Protein AF-A0A401MDF3-F1 (afdb_monomer)

Structure (mmCIF, N/CA/C/O backbone):
data_AF-A0A401MDF3-F1
#
_entry.id   AF-A0A401MDF3-F1
#
loop_
_atom_site.group_PDB
_atom_site.id
_atom_site.type_symbol
_atom_site.label_atom_id
_atom_site.label_alt_id
_atom_site.label_comp_id
_atom_site.label_asym_id
_atom_site.label_entity_id
_atom_site.label_seq_id
_atom_site.pdbx_PDB_ins_code
_atom_site.Cartn_x
_atom_site.Cartn_y
_atom_site.Cartn_z
_atom_site.occupancy
_atom_site.B_iso_or_equiv
_atom_site.auth_seq_id
_atom_site.auth_comp_id
_atom_site.auth_asym_id
_atom_site.auth_atom_id
_atom_site.pdbx_PDB_model_num
ATOM 1 N N . MET A 1 1 ? -8.412 1.816 17.433 1.00 94.12 1 MET A N 1
ATOM 2 C CA . MET A 1 1 ? -7.075 1.192 17.347 1.00 94.12 1 MET A CA 1
ATOM 3 C C . MET A 1 1 ? -6.557 1.507 15.968 1.00 94.12 1 MET A C 1
ATOM 5 O O . MET A 1 1 ? -7.259 1.209 15.011 1.00 94.12 1 MET A O 1
ATOM 9 N N . HIS A 1 2 ? -5.365 2.085 15.900 1.00 95.25 2 HIS A N 1
ATOM 10 C CA . HIS A 1 2 ? -4.733 2.500 14.657 1.00 95.25 2 HIS A CA 1
ATOM 11 C C . HIS A 1 2 ? -3.665 1.485 14.243 1.00 95.25 2 HIS A C 1
ATOM 13 O O . HIS A 1 2 ? -2.862 1.064 15.082 1.00 95.25 2 HIS A O 1
ATOM 19 N N . ALA A 1 3 ? -3.636 1.114 12.967 1.00 95.44 3 ALA A N 1
ATOM 20 C CA . ALA A 1 3 ? -2.584 0.297 12.380 1.00 95.44 3 ALA A CA 1
ATOM 21 C C . ALA A 1 3 ? -2.138 0.886 11.036 1.00 95.44 3 ALA A C 1
ATOM 23 O O . ALA A 1 3 ? -2.872 0.807 10.055 1.00 95.44 3 ALA A O 1
ATOM 24 N N . ASP A 1 4 ? -0.916 1.415 10.994 1.00 95.62 4 ASP A N 1
ATOM 25 C CA . ASP A 1 4 ? -0.224 1.825 9.770 1.00 95.62 4 ASP A CA 1
ATOM 26 C C . ASP A 1 4 ? 0.899 0.823 9.476 1.00 95.62 4 ASP A C 1
ATOM 28 O O . ASP A 1 4 ? 1.867 0.700 10.232 1.00 95.62 4 ASP A O 1
ATOM 32 N N . TYR A 1 5 ? 0.760 0.076 8.385 1.00 95.38 5 TYR A N 1
ATOM 33 C CA . TYR A 1 5 ? 1.694 -0.977 8.000 1.00 95.38 5 TYR A CA 1
ATOM 34 C C . TYR A 1 5 ? 1.962 -0.964 6.498 1.00 95.38 5 TYR A C 1
ATOM 36 O O . TYR A 1 5 ? 1.132 -0.544 5.696 1.00 95.38 5 TYR A O 1
ATOM 44 N N . THR A 1 6 ? 3.134 -1.468 6.114 1.00 95.94 6 THR A N 1
ATOM 45 C CA . THR A 1 6 ? 3.509 -1.655 4.710 1.00 95.94 6 THR A CA 1
ATOM 46 C C . THR A 1 6 ? 3.864 -3.107 4.457 1.00 95.94 6 THR A C 1
ATOM 48 O O . THR A 1 6 ? 4.663 -3.692 5.187 1.00 95.94 6 THR A O 1
ATOM 51 N N . PHE A 1 7 ? 3.311 -3.661 3.383 1.00 96.88 7 PHE A N 1
ATOM 52 C CA . PHE A 1 7 ? 3.775 -4.905 2.791 1.00 96.88 7 PHE A CA 1
ATOM 53 C C . PHE A 1 7 ? 4.637 -4.609 1.567 1.00 96.88 7 PHE A C 1
ATOM 55 O O . PHE A 1 7 ? 4.277 -3.790 0.724 1.00 96.88 7 PHE A O 1
ATOM 62 N N . VAL A 1 8 ? 5.770 -5.299 1.472 1.00 97.75 8 VAL A N 1
ATOM 63 C CA . VAL A 1 8 ? 6.663 -5.251 0.313 1.00 97.75 8 VAL A CA 1
ATOM 64 C C . VAL A 1 8 ? 6.606 -6.611 -0.362 1.00 97.75 8 VAL A C 1
ATOM 66 O O . VAL A 1 8 ? 6.993 -7.615 0.238 1.00 97.75 8 VAL A O 1
ATOM 69 N N . TYR A 1 9 ? 6.119 -6.643 -1.598 1.00 96.94 9 TYR A N 1
ATOM 70 C CA . TYR A 1 9 ? 5.996 -7.860 -2.392 1.00 96.94 9 TYR A CA 1
ATOM 71 C C . TYR A 1 9 ? 7.141 -7.923 -3.404 1.00 96.94 9 TYR A C 1
ATOM 73 O O . TYR A 1 9 ? 7.085 -7.200 -4.398 1.00 96.94 9 TYR A O 1
ATOM 81 N N . PRO A 1 10 ? 8.187 -8.739 -3.177 1.00 96.50 10 PRO A N 1
ATOM 82 C CA . PRO A 1 10 ? 9.211 -8.982 -4.185 1.00 96.50 10 PRO A CA 1
ATOM 83 C C . PRO A 1 10 ? 8.649 -9.897 -5.274 1.00 96.50 10 PRO A C 1
ATOM 85 O O . PRO A 1 10 ? 8.094 -10.957 -4.981 1.00 96.50 10 PRO A O 1
ATOM 88 N N . LEU A 1 11 ? 8.792 -9.487 -6.530 1.00 94.94 11 LEU A N 1
ATOM 89 C CA . LEU A 1 11 ? 8.180 -10.154 -7.673 1.00 94.94 11 LEU A CA 1
ATOM 90 C C . LEU A 1 11 ? 9.226 -10.414 -8.753 1.00 94.94 11 LEU A C 1
ATOM 92 O O . LEU A 1 11 ? 10.079 -9.573 -9.031 1.00 94.94 11 LEU A O 1
ATOM 96 N N . VAL A 1 12 ? 9.127 -11.589 -9.371 1.00 94.94 12 VAL A N 1
ATOM 97 C CA . VAL A 1 12 ? 9.882 -11.983 -10.566 1.00 94.94 12 VAL A CA 1
ATOM 98 C C . VAL A 1 12 ? 8.904 -12.360 -11.662 1.00 94.94 12 VAL A C 1
ATOM 100 O O . VAL A 1 12 ? 7.785 -12.805 -11.388 1.00 94.94 12 VAL A O 1
ATOM 103 N N . ARG A 1 13 ? 9.325 -12.223 -12.916 1.00 91.31 13 ARG A N 1
ATOM 104 C CA . ARG A 1 13 ? 8.494 -12.656 -14.038 1.00 91.31 13 ARG A CA 1
ATOM 105 C C . ARG A 1 13 ? 8.541 -14.164 -14.221 1.00 91.31 13 ARG A C 1
ATOM 107 O O . ARG A 1 13 ? 9.567 -14.814 -14.050 1.00 91.31 13 ARG A O 1
ATOM 114 N N . THR A 1 14 ? 7.427 -14.705 -14.694 1.00 91.19 14 THR A N 1
ATOM 115 C CA . THR A 1 14 ? 7.280 -16.130 -15.019 1.00 91.19 14 THR A CA 1
ATOM 116 C C . THR A 1 14 ? 8.057 -16.551 -16.269 1.00 91.19 14 THR A C 1
ATOM 118 O O . THR A 1 14 ? 8.253 -17.742 -16.490 1.00 91.19 14 THR A O 1
ATOM 121 N N . ASN A 1 15 ? 8.547 -15.596 -17.068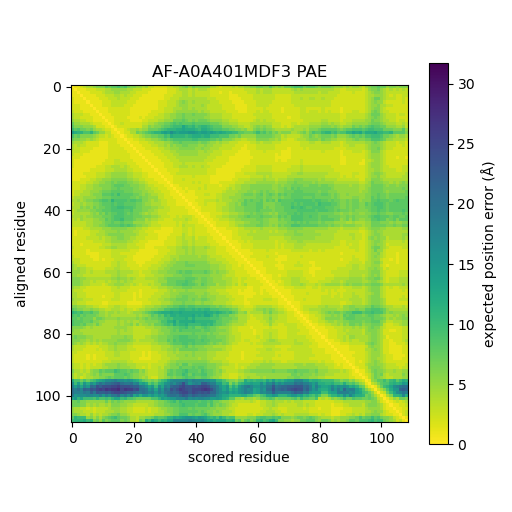 1.00 89.19 15 ASN A N 1
ATOM 122 C CA . ASN A 1 15 ? 9.326 -15.853 -18.283 1.00 89.19 15 ASN A CA 1
ATOM 123 C C . ASN A 1 15 ? 10.800 -16.227 -18.027 1.00 89.19 15 ASN A C 1
ATOM 125 O O . ASN A 1 15 ? 11.578 -16.305 -18.974 1.00 89.19 15 ASN A O 1
ATOM 129 N N . GLY A 1 16 ? 11.195 -16.428 -16.766 1.00 86.81 16 GLY A N 1
ATOM 130 C CA . GLY A 1 16 ? 12.563 -16.788 -16.387 1.00 86.81 16 GLY A CA 1
ATOM 131 C C . GLY A 1 16 ? 13.535 -15.607 -16.297 1.00 86.81 16 GLY A C 1
ATOM 132 O O . GLY A 1 16 ? 14.730 -15.826 -16.115 1.00 86.81 16 GLY A O 1
ATOM 133 N N . SER A 1 17 ? 13.051 -14.365 -16.409 1.00 90.56 17 SER A N 1
ATOM 134 C CA . SER A 1 17 ? 13.865 -13.171 -16.152 1.00 90.56 17 SER A CA 1
ATOM 135 C C . SER A 1 17 ? 14.365 -13.145 -14.700 1.00 90.56 17 SER A C 1
ATOM 137 O O . SER A 1 17 ? 13.553 -13.340 -13.794 1.00 90.56 17 SER A O 1
ATOM 139 N N . PRO A 1 18 ? 15.654 -12.844 -14.449 1.00 92.75 18 PRO A N 1
ATOM 140 C CA . PRO A 1 18 ? 16.178 -12.672 -13.095 1.00 92.75 18 PRO A CA 1
ATOM 141 C C . PRO A 1 18 ? 15.843 -11.296 -12.496 1.00 92.75 18 PRO A C 1
ATOM 143 O O . PRO A 1 18 ? 16.204 -11.029 -11.353 1.00 92.75 18 PRO A O 1
ATOM 146 N N . GLU A 1 19 ? 15.210 -10.405 -13.268 1.00 94.50 19 GLU A N 1
ATOM 147 C CA . GLU A 1 19 ? 14.794 -9.089 -12.789 1.00 94.50 19 GLU A CA 1
ATOM 148 C C . GLU A 1 19 ? 13.805 -9.223 -11.627 1.00 94.50 19 GLU A C 1
ATOM 150 O O . GLU A 1 19 ? 12.779 -9.900 -11.736 1.00 94.50 19 GLU A O 1
ATOM 155 N N . VAL A 1 20 ? 14.123 -8.535 -10.532 1.00 95.00 20 VAL A N 1
ATOM 156 C CA . VAL A 1 20 ? 13.261 -8.402 -9.362 1.00 95.00 20 VAL A CA 1
ATOM 15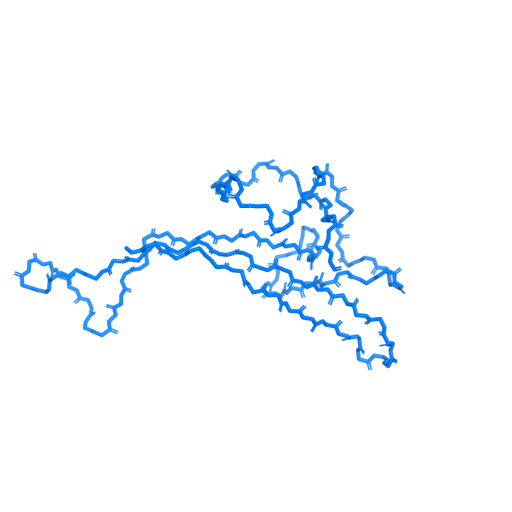7 C C . VAL A 1 20 ? 12.752 -6.972 -9.315 1.00 95.00 20 VAL A C 1
ATOM 159 O O . VAL A 1 20 ? 13.544 -6.034 -9.364 1.00 95.00 20 VAL A O 1
ATOM 162 N N . THR A 1 21 ? 11.444 -6.824 -9.150 1.00 95.44 21 THR A N 1
ATOM 163 C CA . THR A 1 21 ? 10.801 -5.554 -8.800 1.00 95.44 21 THR A CA 1
ATOM 164 C C . THR A 1 21 ? 10.038 -5.723 -7.489 1.00 95.44 21 THR A C 1
ATOM 166 O O . THR A 1 21 ? 9.867 -6.851 -7.003 1.00 95.44 21 THR A O 1
ATOM 169 N N . ARG A 1 22 ? 9.582 -4.627 -6.884 1.00 97.12 22 ARG A N 1
ATOM 170 C CA . ARG A 1 22 ? 8.728 -4.674 -5.693 1.00 97.12 22 ARG A CA 1
ATOM 171 C C . ARG A 1 22 ? 7.465 -3.874 -5.919 1.00 97.12 22 ARG A C 1
ATOM 173 O O . ARG A 1 22 ? 7.531 -2.759 -6.422 1.00 97.12 22 ARG A O 1
ATOM 180 N N . THR A 1 23 ? 6.341 -4.423 -5.479 1.00 97.19 23 THR A N 1
ATOM 181 C CA . THR A 1 23 ? 5.112 -3.655 -5.261 1.00 97.19 23 THR A CA 1
ATOM 182 C C . THR A 1 23 ? 4.989 -3.378 -3.770 1.00 97.19 23 THR A C 1
ATOM 184 O O . THR A 1 23 ? 5.097 -4.294 -2.949 1.00 97.19 23 THR A O 1
ATOM 187 N N . ILE A 1 24 ? 4.817 -2.108 -3.414 1.00 97.25 24 ILE A N 1
ATOM 188 C CA . ILE A 1 24 ? 4.820 -1.632 -2.032 1.00 97.25 24 ILE A CA 1
ATOM 189 C C . ILE A 1 24 ? 3.409 -1.174 -1.700 1.00 97.25 24 ILE A C 1
ATOM 191 O O . ILE A 1 24 ? 2.888 -0.274 -2.342 1.00 97.25 24 ILE A O 1
ATOM 195 N N . VAL A 1 25 ? 2.782 -1.793 -0.705 1.00 96.06 25 VAL A N 1
ATOM 196 C CA . VAL A 1 25 ? 1.402 -1.481 -0.321 1.00 96.06 25 VAL A CA 1
ATOM 197 C C . VAL A 1 25 ? 1.401 -0.992 1.117 1.00 96.06 25 VAL A C 1
ATOM 199 O O . VAL A 1 25 ? 1.580 -1.793 2.038 1.00 96.06 25 VAL A O 1
ATOM 202 N N . ARG A 1 26 ? 1.214 0.315 1.315 1.00 96.12 26 ARG A N 1
ATOM 203 C CA . ARG A 1 26 ? 0.967 0.917 2.630 1.00 96.12 26 ARG A CA 1
ATOM 204 C C . ARG A 1 26 ? -0.533 0.934 2.879 1.00 96.12 26 ARG A C 1
ATOM 206 O O . ARG A 1 26 ? -1.304 1.256 1.981 1.00 96.12 26 ARG A O 1
ATOM 213 N N . ARG A 1 27 ? -0.952 0.573 4.087 1.00 95.25 27 ARG A N 1
ATOM 214 C CA . ARG A 1 27 ? -2.350 0.628 4.515 1.00 95.25 27 ARG A CA 1
ATOM 215 C C . ARG A 1 27 ? -2.454 1.247 5.890 1.00 95.25 27 ARG A C 1
ATOM 217 O O . ARG A 1 27 ? -1.658 0.926 6.772 1.00 95.25 27 ARG A O 1
ATOM 224 N N . VAL A 1 28 ? -3.486 2.060 6.059 1.00 95.38 28 VAL A N 1
ATOM 225 C CA . VAL A 1 28 ? -3.891 2.612 7.348 1.00 95.38 28 VAL A CA 1
ATOM 226 C C . VAL A 1 28 ? -5.269 2.061 7.689 1.00 95.38 28 VAL A C 1
ATOM 228 O O . VAL A 1 28 ? -6.206 2.146 6.897 1.00 95.38 28 VAL A O 1
ATOM 231 N N . LEU A 1 29 ? -5.372 1.448 8.864 1.00 95.50 29 LEU A N 1
ATOM 232 C CA . LEU A 1 29 ? -6.592 0.863 9.403 1.00 95.50 29 LEU A CA 1
ATOM 233 C C . LEU A 1 29 ? -6.940 1.528 10.731 1.00 95.50 29 LEU A C 1
ATOM 235 O O . LEU A 1 29 ? -6.168 1.443 11.687 1.00 95.50 29 LEU A O 1
ATOM 239 N N . GLU A 1 30 ? -8.141 2.094 10.814 1.00 96.94 30 GLU A N 1
ATOM 240 C CA . GLU A 1 30 ? -8.775 2.416 12.092 1.00 96.94 30 GLU A CA 1
ATOM 241 C C . GLU A 1 30 ? -9.833 1.371 12.393 1.00 96.94 30 GLU A C 1
ATOM 243 O O . GLU A 1 30 ? -10.762 1.162 11.611 1.00 96.94 30 GLU A O 1
ATOM 248 N N . VAL A 1 31 ? -9.700 0.709 13.538 1.00 96.44 31 VAL A N 1
ATOM 249 C CA . VAL A 1 31 ? -10.637 -0.327 13.972 1.00 96.44 31 VAL A CA 1
ATOM 250 C C . VAL A 1 31 ? -11.117 -0.097 15.398 1.00 96.44 31 VAL A C 1
ATOM 252 O O . VAL A 1 31 ? -10.369 0.369 16.262 1.00 96.44 31 VAL A O 1
ATOM 255 N N . GLU A 1 32 ? -12.360 -0.466 15.671 1.00 95.25 32 GLU A N 1
ATOM 256 C CA . GLU A 1 32 ? -12.995 -0.324 16.977 1.00 95.25 32 GLU A CA 1
ATOM 257 C C . GLU A 1 32 ? -13.506 -1.668 17.495 1.00 95.25 32 GLU A C 1
ATOM 259 O O . GLU A 1 32 ? -14.143 -2.439 16.774 1.00 95.25 32 GLU A O 1
ATOM 264 N N . LEU A 1 33 ? -13.241 -1.917 18.779 1.00 94.62 33 LEU A N 1
ATOM 265 C CA . LEU A 1 33 ? -13.836 -3.005 19.541 1.00 94.62 33 LEU A CA 1
ATOM 266 C C . LEU A 1 33 ? -14.799 -2.412 20.577 1.00 94.62 33 LEU A C 1
ATOM 268 O O . LEU A 1 33 ? -14.374 -1.982 21.651 1.00 94.62 33 LEU A O 1
ATOM 272 N N . SER A 1 34 ? -16.083 -2.355 20.238 1.00 94.00 34 SER A N 1
ATOM 273 C CA . SER A 1 34 ? -17.110 -1.743 21.085 1.00 94.00 34 SER A CA 1
ATOM 274 C C . SER A 1 34 ? -17.573 -2.703 22.197 1.00 94.00 34 SER A C 1
ATOM 276 O O . SER A 1 34 ? -17.613 -3.922 22.019 1.00 94.00 34 SER A O 1
ATOM 278 N N . ASP A 1 35 ? -17.939 -2.152 23.358 1.00 93.75 35 ASP A N 1
ATOM 279 C CA . ASP A 1 35 ? -18.443 -2.915 24.509 1.00 93.75 35 ASP A CA 1
ATOM 280 C C . ASP A 1 35 ? -19.890 -3.405 24.261 1.00 93.75 35 ASP A C 1
ATOM 282 O O . ASP A 1 35 ? -20.793 -2.564 24.157 1.00 93.75 35 ASP A O 1
ATOM 286 N N . PRO A 1 36 ? -20.152 -4.729 24.209 1.00 94.44 36 PRO A N 1
ATOM 287 C CA . PRO A 1 36 ? -21.491 -5.273 23.972 1.00 94.44 36 PRO A CA 1
ATOM 288 C C . PRO A 1 36 ? -22.501 -4.946 25.082 1.00 94.44 36 PRO A C 1
ATOM 290 O O . PRO A 1 36 ? -23.703 -5.048 24.851 1.00 94.44 36 PRO A O 1
ATOM 293 N N . ALA A 1 37 ? -22.052 -4.557 26.283 1.00 96.62 37 ALA A N 1
ATOM 294 C CA . ALA A 1 37 ? -22.950 -4.118 27.352 1.00 96.62 37 ALA A CA 1
ATOM 295 C C . ALA A 1 37 ? -23.522 -2.710 27.105 1.00 96.62 37 ALA A C 1
ATOM 297 O O . ALA A 1 37 ? -24.494 -2.320 27.752 1.00 96.62 37 ALA A O 1
ATOM 298 N N . LYS A 1 38 ? -22.916 -1.938 26.192 1.00 96.50 38 LYS A N 1
ATOM 299 C CA . LYS A 1 38 ? -23.275 -0.540 25.901 1.00 96.50 38 LYS A CA 1
ATOM 300 C C . LYS A 1 38 ? -23.764 -0.327 24.473 1.00 96.50 38 LYS A C 1
ATOM 302 O O . LYS A 1 38 ? -24.595 0.548 24.250 1.00 96.50 38 LYS A O 1
ATOM 307 N N . TYR A 1 39 ? -23.251 -1.103 23.523 1.00 95.38 39 TYR A N 1
ATOM 308 C CA . TYR A 1 39 ? -23.511 -0.937 22.097 1.00 95.38 39 TYR A CA 1
ATOM 309 C C . TYR A 1 39 ? -23.982 -2.242 21.460 1.00 95.38 39 TYR A C 1
ATOM 311 O O . TYR A 1 39 ? -23.603 -3.334 21.882 1.00 95.38 39 TYR A O 1
ATOM 319 N N . GLN A 1 40 ? -24.786 -2.131 20.400 1.00 94.19 40 GLN A N 1
ATOM 320 C CA . GLN A 1 40 ? -25.124 -3.282 19.571 1.00 94.19 40 GLN A CA 1
ATOM 321 C C . GLN A 1 40 ? -23.917 -3.648 18.703 1.00 94.19 40 GLN A C 1
ATOM 323 O O . GLN A 1 40 ? -23.472 -2.848 17.885 1.00 94.19 40 GLN A O 1
ATOM 328 N N . VAL A 1 41 ? -23.398 -4.862 18.876 1.00 95.31 41 VAL A N 1
ATOM 329 C CA . VAL A 1 41 ? -22.216 -5.356 18.156 1.00 95.31 41 VAL A CA 1
ATOM 330 C C . VAL A 1 41 ? -22.510 -6.675 17.451 1.00 95.31 41 VAL A C 1
ATOM 332 O O . VAL A 1 41 ? -23.395 -7.429 17.857 1.00 95.31 41 VAL A O 1
ATOM 335 N N . ALA A 1 42 ? -21.731 -6.982 16.414 1.00 94.62 42 ALA A N 1
ATOM 336 C CA . ALA A 1 42 ? -21.705 -8.307 15.808 1.00 94.62 42 ALA A CA 1
ATOM 337 C C . ALA A 1 42 ? -20.702 -9.203 16.570 1.00 94.62 42 ALA A C 1
ATOM 339 O O . ALA A 1 42 ? -19.505 -8.900 16.570 1.00 94.62 42 ALA A O 1
ATOM 340 N N . PRO A 1 43 ? -21.139 -10.304 17.215 1.00 92.31 43 PRO A N 1
ATOM 341 C CA . PRO A 1 43 ? -20.237 -11.165 17.978 1.00 92.31 43 PRO A CA 1
ATOM 342 C C . PRO A 1 43 ? -19.075 -11.706 17.134 1.00 92.31 43 PRO A C 1
ATOM 344 O O . PRO A 1 43 ? -19.271 -12.194 16.021 1.00 92.31 43 PRO A O 1
ATOM 347 N N . GLY A 1 44 ? -17.855 -11.630 17.676 1.00 92.81 44 GLY A N 1
ATOM 348 C CA . GLY A 1 44 ? -16.637 -12.108 17.010 1.00 92.81 44 GLY A CA 1
ATOM 349 C C . GLY A 1 44 ? -16.161 -11.241 15.838 1.00 92.81 44 GLY A C 1
ATOM 350 O O . GLY A 1 44 ? -15.307 -11.679 15.068 1.00 92.81 44 GLY A O 1
ATOM 351 N N . LYS A 1 45 ? -16.712 -10.034 15.674 1.00 93.81 45 LYS A N 1
ATOM 352 C CA . LYS A 1 45 ? -16.296 -9.067 14.655 1.00 93.81 45 LYS A CA 1
ATOM 353 C C . LYS A 1 45 ? -15.674 -7.840 15.310 1.00 93.81 45 LYS A C 1
ATOM 355 O O . LYS A 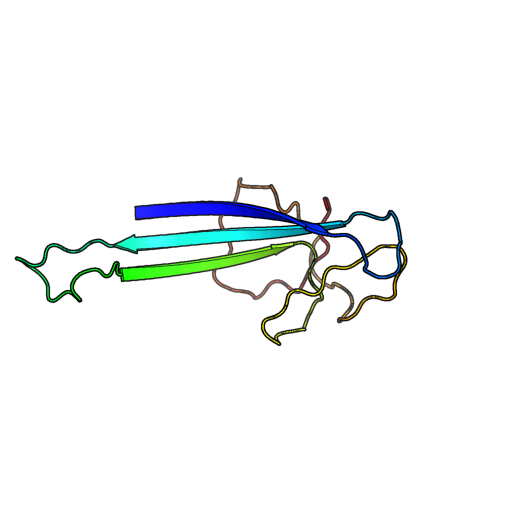1 45 ? -16.017 -7.478 16.431 1.00 93.81 45 LYS A O 1
ATOM 360 N N . ILE A 1 46 ? -14.775 -7.208 14.569 1.00 94.25 46 ILE A N 1
ATOM 361 C CA . ILE A 1 46 ? -14.258 -5.875 14.860 1.00 94.25 46 ILE A CA 1
ATOM 362 C C . ILE A 1 46 ? -14.821 -4.911 13.814 1.00 94.25 46 ILE A C 1
ATOM 364 O O . ILE A 1 46 ? -15.006 -5.304 12.658 1.00 94.25 46 ILE A O 1
ATOM 368 N N . THR A 1 47 ? -15.110 -3.677 14.209 1.00 95.00 47 THR A N 1
ATOM 369 C CA . THR A 1 47 ? -15.602 -2.650 13.287 1.00 95.00 47 THR A CA 1
ATOM 370 C C . THR A 1 47 ? -14.413 -1.976 12.617 1.00 95.00 47 THR A C 1
ATOM 372 O O . THR A 1 47 ? -13.490 -1.549 13.306 1.00 95.00 47 THR A O 1
ATOM 375 N N . VAL A 1 48 ? -14.424 -1.866 11.288 1.00 95.38 48 VAL A N 1
ATOM 376 C CA . VAL A 1 48 ? -13.457 -1.046 10.542 1.00 95.38 48 VAL A CA 1
ATOM 377 C C . VAL A 1 48 ? -14.071 0.336 10.358 1.00 95.38 48 VAL A C 1
ATOM 379 O O . VAL A 1 48 ? -15.124 0.458 9.739 1.00 95.38 48 VAL A O 1
ATOM 382 N N . LEU A 1 49 ? -13.438 1.353 10.935 1.00 95.12 49 LEU A N 1
ATOM 383 C CA . LEU A 1 49 ? -13.863 2.749 10.848 1.00 95.12 49 LEU A CA 1
ATOM 384 C C . LEU A 1 49 ? -13.258 3.447 9.629 1.00 95.12 49 LEU A C 1
ATOM 386 O O . LEU A 1 49 ? -13.929 4.256 8.997 1.00 95.12 49 LEU A O 1
ATOM 390 N N . ARG A 1 50 ? -12.002 3.128 9.300 1.00 93.62 50 ARG A N 1
ATOM 391 C CA . ARG A 1 50 ? -11.266 3.718 8.177 1.00 93.62 50 ARG A CA 1
ATOM 392 C C . ARG A 1 50 ? -10.329 2.689 7.555 1.00 93.62 50 ARG A C 1
ATOM 394 O O . ARG A 1 50 ? -9.737 1.879 8.273 1.00 93.62 50 ARG A O 1
ATOM 401 N N . TYR A 1 51 ? -10.226 2.725 6.231 1.00 93.12 51 TYR A N 1
ATOM 402 C CA . TYR A 1 51 ? -9.321 1.906 5.435 1.00 93.12 51 TYR A CA 1
ATOM 403 C C . TYR A 1 51 ? -8.769 2.766 4.302 1.00 93.12 51 TYR A C 1
ATOM 405 O O . TYR A 1 51 ? -9.489 3.040 3.344 1.00 93.12 51 TYR A O 1
ATOM 413 N N . ASP A 1 52 ? -7.495 3.131 4.400 1.00 92.75 52 ASP A N 1
ATOM 414 C CA . ASP A 1 52 ? -6.779 3.813 3.324 1.00 92.75 52 ASP A CA 1
ATOM 415 C C . ASP A 1 52 ? -5.649 2.937 2.815 1.00 92.75 52 ASP A C 1
ATOM 417 O O . ASP A 1 52 ? -5.103 2.095 3.542 1.00 92.75 52 ASP A O 1
ATOM 421 N N . GLN A 1 53 ? -5.267 3.164 1.563 1.00 92.06 53 GLN A N 1
ATOM 422 C CA . GLN A 1 53 ? -4.126 2.497 0.967 1.00 92.06 53 GLN A CA 1
ATOM 423 C C . GLN A 1 53 ? -3.388 3.402 -0.009 1.00 92.06 53 GLN A C 1
ATOM 425 O O . GLN A 1 53 ? -3.996 4.188 -0.727 1.00 92.06 53 GLN A O 1
ATOM 430 N N . GLU A 1 54 ? -2.083 3.191 -0.080 1.00 92.12 54 GLU A N 1
ATOM 431 C CA . GLU A 1 54 ? -1.205 3.750 -1.095 1.00 92.12 54 GLU A CA 1
ATOM 432 C C . GLU A 1 54 ? -0.413 2.594 -1.708 1.00 92.12 54 GLU A C 1
ATOM 434 O O . GLU A 1 54 ? 0.098 1.720 -0.994 1.00 92.12 54 GLU A O 1
ATOM 439 N N . ILE A 1 55 ? -0.364 2.549 -3.038 1.00 93.62 55 ILE A N 1
ATOM 440 C CA . ILE A 1 55 ? 0.245 1.454 -3.791 1.00 93.62 55 ILE A CA 1
ATOM 441 C C . ILE A 1 55 ? 1.366 2.026 -4.655 1.00 93.62 55 ILE A C 1
ATOM 443 O O . ILE A 1 55 ? 1.119 2.720 -5.636 1.00 93.62 55 ILE A O 1
ATOM 447 N N . GLY A 1 56 ? 2.602 1.682 -4.309 1.00 94.62 56 GLY A N 1
ATOM 448 C CA . GLY A 1 56 ? 3.782 1.927 -5.125 1.00 94.62 56 GLY A CA 1
ATOM 449 C C . GLY A 1 56 ? 4.030 0.776 -6.097 1.00 94.62 56 GLY A C 1
ATOM 450 O O . GLY A 1 56 ? 3.967 -0.393 -5.708 1.00 94.62 56 GLY A O 1
ATOM 451 N N . ASN A 1 57 ? 4.371 1.117 -7.341 1.00 95.62 57 ASN A N 1
ATOM 452 C CA . ASN A 1 57 ? 4.626 0.179 -8.439 1.00 95.62 57 ASN A CA 1
ATOM 453 C C . ASN A 1 57 ? 3.436 -0.733 -8.769 1.00 95.62 57 ASN A C 1
ATOM 455 O O . ASN A 1 57 ? 3.490 -1.961 -8.635 1.00 95.62 57 ASN A O 1
ATOM 459 N N . SER A 1 58 ? 2.350 -0.097 -9.193 1.00 95.00 58 SER A N 1
ATOM 460 C CA . SER A 1 58 ? 1.250 -0.729 -9.910 1.00 95.00 58 SER A CA 1
ATOM 461 C C . SER A 1 58 ? 0.798 0.216 -11.022 1.00 95.00 58 SER A C 1
ATOM 463 O O . SER A 1 58 ? 0.888 1.432 -10.860 1.00 95.00 58 SER A O 1
ATOM 465 N N . ALA A 1 59 ? 0.333 -0.332 -12.142 1.00 94.50 59 ALA A N 1
ATOM 466 C CA . ALA A 1 59 ? -0.062 0.442 -13.313 1.00 94.50 59 ALA A CA 1
ATOM 467 C C . ALA A 1 59 ? -1.106 1.531 -12.997 1.00 94.50 59 ALA A C 1
ATOM 469 O O . ALA A 1 59 ? -2.090 1.282 -12.296 1.00 94.50 59 ALA A O 1
ATOM 470 N N . CYS A 1 60 ? -0.897 2.725 -13.557 1.00 93.62 60 CYS A N 1
ATOM 471 C CA . CYS A 1 60 ? -1.834 3.840 -13.452 1.00 93.62 60 CYS A CA 1
ATOM 472 C C . CYS A 1 60 ? -3.117 3.581 -14.246 1.00 93.62 60 CYS A C 1
ATOM 474 O O . CYS A 1 60 ? -3.075 3.013 -15.340 1.00 93.62 60 CYS A O 1
ATOM 476 N N . ASP A 1 61 ? -4.235 4.092 -13.728 1.00 90.56 61 ASP A N 1
ATOM 477 C CA . ASP A 1 61 ? -5.561 4.061 -14.356 1.00 90.56 61 ASP A CA 1
ATOM 478 C C . ASP A 1 61 ? -6.101 2.632 -14.633 1.00 90.56 61 ASP A C 1
ATOM 480 O O . ASP A 1 61 ? -6.960 2.438 -15.495 1.00 90.56 61 ASP A O 1
ATOM 484 N N . VAL A 1 62 ? -5.632 1.624 -13.878 1.00 92.38 62 VAL A N 1
ATOM 485 C CA . VAL A 1 62 ? -6.095 0.223 -13.938 1.00 92.38 62 VAL A CA 1
ATOM 486 C C . VAL A 1 62 ? -6.742 -0.184 -12.608 1.00 92.38 62 VAL A C 1
ATOM 488 O O . VAL A 1 62 ? -6.082 -0.234 -11.573 1.00 92.38 62 VAL A O 1
ATOM 491 N N . TYR A 1 63 ? -8.041 -0.507 -12.634 1.00 90.12 63 TYR A N 1
ATOM 492 C CA . TYR A 1 63 ? -8.858 -0.753 -11.432 1.00 90.12 63 TYR A CA 1
ATOM 493 C C . TYR A 1 63 ? -9.632 -2.078 -11.495 1.00 90.12 63 TYR A C 1
ATOM 495 O O . TYR A 1 63 ? -10.842 -2.121 -11.280 1.00 90.12 63 TYR A O 1
ATOM 503 N N . GLU A 1 64 ? -8.943 -3.179 -11.799 1.00 92.94 64 GLU A N 1
ATOM 504 C CA . GLU A 1 64 ? -9.562 -4.512 -11.929 1.00 92.94 64 GLU A CA 1
ATOM 505 C C . GLU A 1 64 ? -9.421 -5.411 -10.688 1.00 92.94 64 GLU A C 1
ATOM 507 O O . GLU A 1 64 ? -9.807 -6.578 -10.704 1.00 92.94 64 GLU A O 1
ATOM 512 N N . GLY A 1 65 ? -8.890 -4.874 -9.586 1.00 92.31 65 GLY A N 1
ATOM 513 C CA . GLY A 1 65 ? -8.684 -5.613 -8.334 1.00 92.31 65 GLY A CA 1
ATOM 514 C C . GLY A 1 65 ? -7.374 -6.405 -8.269 1.00 92.31 65 GLY A C 1
ATOM 515 O O . GLY A 1 65 ? -7.087 -7.014 -7.238 1.00 92.31 65 GLY A O 1
ATOM 516 N N . TYR A 1 66 ? -6.561 -6.355 -9.326 1.00 93.62 66 TYR A N 1
ATOM 517 C CA . TYR A 1 66 ? -5.204 -6.891 -9.363 1.00 93.62 66 TYR A CA 1
ATOM 518 C C . TYR A 1 66 ? -4.165 -5.769 -9.342 1.00 93.62 66 TYR A C 1
ATOM 520 O O . TYR A 1 66 ? -4.427 -4.640 -9.749 1.00 93.62 66 TYR A O 1
ATOM 528 N N . LEU A 1 67 ? -2.975 -6.092 -8.833 1.00 93.81 67 LEU A N 1
ATOM 529 C CA . LEU A 1 67 ? -1.806 -5.222 -8.922 1.00 93.81 67 LEU A CA 1
ATOM 530 C C . LEU A 1 67 ? -1.077 -5.534 -10.227 1.00 93.81 67 LEU A C 1
ATOM 532 O O . LEU A 1 67 ? -0.922 -6.705 -10.578 1.00 93.81 67 LEU A O 1
ATOM 536 N N . HIS A 1 68 ? -0.600 -4.493 -10.904 1.00 94.31 68 HIS A N 1
ATOM 537 C CA . HIS A 1 68 ? 0.101 -4.587 -12.184 1.00 94.31 68 HIS A CA 1
ATOM 538 C C . HIS A 1 68 ? 1.514 -4.010 -12.035 1.00 94.31 68 HIS A C 1
ATOM 540 O O . HIS A 1 68 ? 1.728 -2.850 -12.386 1.00 94.31 68 HIS A O 1
ATOM 546 N N . PRO A 1 69 ? 2.464 -4.773 -11.463 1.00 94.25 69 PRO A N 1
ATOM 547 C CA . PRO A 1 69 ? 3.824 -4.301 -11.242 1.00 94.25 69 PRO A CA 1
ATOM 548 C C . PRO A 1 69 ? 4.503 -3.981 -12.565 1.00 94.25 69 PRO A C 1
ATOM 550 O O . PRO A 1 69 ? 4.439 -4.783 -13.501 1.00 94.25 69 PRO A O 1
ATOM 553 N N . ASP A 1 70 ? 5.202 -2.853 -12.611 1.00 92.75 70 ASP A N 1
ATOM 554 C CA . ASP A 1 70 ? 6.051 -2.525 -13.741 1.00 92.75 70 ASP A CA 1
ATOM 555 C C . ASP A 1 70 ? 7.441 -3.158 -13.570 1.00 92.75 70 ASP A C 1
ATOM 557 O O . ASP A 1 70 ? 8.003 -3.249 -12.467 1.00 92.75 70 ASP A O 1
ATOM 561 N N . PHE A 1 71 ? 7.987 -3.617 -14.692 1.00 93.06 71 PHE A N 1
ATOM 562 C CA . PHE A 1 71 ? 9.340 -4.147 -14.803 1.00 93.06 71 PHE A CA 1
ATOM 563 C C . PHE A 1 71 ? 10.056 -3.353 -15.890 1.00 93.06 71 PHE A C 1
ATOM 565 O O . PHE A 1 71 ? 9.541 -3.192 -16.994 1.00 93.06 71 PHE A O 1
ATOM 572 N N . SER A 1 72 ? 11.290 -2.935 -15.614 1.00 89.62 72 SER A N 1
ATOM 573 C CA . SER A 1 72 ? 12.084 -2.070 -16.494 1.00 89.62 72 SER A CA 1
ATOM 574 C C . SER A 1 72 ? 12.342 -2.663 -17.882 1.00 89.62 72 SER A C 1
ATOM 576 O O . SER A 1 72 ? 12.662 -1.939 -18.822 1.00 89.62 72 SER A O 1
ATOM 578 N N . THR A 1 73 ? 12.216 -3.984 -18.023 1.00 88.56 73 THR A N 1
ATOM 579 C CA . THR A 1 73 ? 12.440 -4.695 -19.287 1.00 88.56 73 THR A CA 1
ATOM 580 C C . THR A 1 73 ? 11.150 -5.070 -20.030 1.00 88.56 73 THR A C 1
ATOM 582 O O . THR A 1 73 ? 11.200 -5.881 -20.955 1.00 88.56 73 THR A O 1
ATOM 585 N N . THR A 1 74 ? 9.994 -4.526 -19.638 1.00 86.38 74 THR A N 1
ATOM 586 C CA . THR A 1 74 ? 8.702 -4.719 -20.325 1.00 86.38 74 THR A CA 1
ATOM 587 C C . THR A 1 74 ? 8.017 -3.404 -20.642 1.00 86.38 74 THR A C 1
ATOM 589 O O . THR A 1 74 ? 8.328 -2.367 -20.068 1.00 86.38 74 THR A O 1
ATOM 592 N N . GLU A 1 75 ? 7.069 -3.465 -21.573 1.00 88.19 75 GLU A N 1
ATOM 593 C CA . GLU A 1 75 ? 6.173 -2.345 -21.820 1.00 88.19 75 GLU A CA 1
ATOM 594 C C . GLU A 1 75 ? 5.215 -2.156 -20.629 1.00 88.19 75 GLU A C 1
ATOM 596 O O . GLU A 1 75 ? 4.664 -3.149 -20.133 1.00 88.19 75 GLU A O 1
ATOM 601 N N . PRO A 1 76 ? 4.992 -0.906 -20.183 1.00 87.38 76 PRO A N 1
ATOM 602 C CA . PRO A 1 76 ? 4.011 -0.602 -19.151 1.00 87.38 76 PRO A CA 1
ATOM 603 C C . PRO A 1 76 ? 2.606 -1.068 -19.544 1.00 87.38 76 PRO A C 1
ATOM 605 O O . PRO A 1 76 ? 2.198 -0.971 -20.700 1.00 87.38 76 PRO A O 1
ATOM 608 N N . THR A 1 77 ? 1.838 -1.537 -18.561 1.00 89.50 77 THR A N 1
ATOM 609 C CA . THR A 1 77 ? 0.476 -2.071 -18.771 1.00 89.50 77 THR A CA 1
ATOM 610 C C . THR A 1 77 ? -0.642 -1.055 -18.516 1.00 89.50 77 THR A C 1
ATOM 612 O O . THR A 1 77 ? -1.810 -1.376 -18.717 1.00 89.50 77 THR A O 1
ATOM 615 N N . GLY A 1 78 ? -0.303 0.169 -18.102 1.00 90.31 78 GLY A N 1
ATOM 616 C CA . GLY A 1 78 ? -1.259 1.246 -17.833 1.00 90.31 78 GLY A CA 1
ATOM 617 C C . GLY A 1 78 ? -0.827 2.583 -18.420 1.00 90.31 78 GLY A C 1
ATOM 618 O O . GLY A 1 78 ? 0.133 2.671 -19.188 1.00 90.31 78 GLY A O 1
ATOM 619 N N . ALA A 1 79 ? -1.558 3.636 -18.057 1.00 92.69 79 ALA A N 1
ATOM 620 C CA . ALA A 1 79 ? -1.249 4.988 -18.502 1.00 92.69 79 ALA A CA 1
ATOM 621 C C . ALA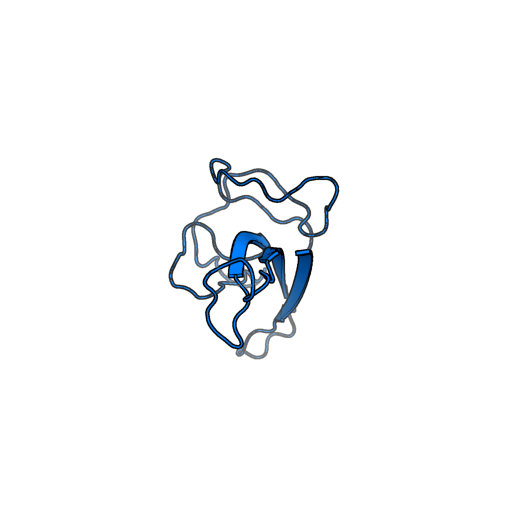 A 1 79 ? 0.129 5.447 -17.981 1.00 92.69 79 ALA A C 1
ATOM 623 O O . ALA A 1 79 ? 0.557 5.021 -16.905 1.00 92.69 79 ALA A O 1
ATOM 624 N N . PRO A 1 80 ? 0.834 6.335 -18.705 1.00 92.12 80 PRO A N 1
ATOM 625 C CA . PRO A 1 80 ? 2.059 6.924 -18.186 1.00 92.12 80 PRO A CA 1
ATOM 626 C C . PRO A 1 80 ? 1.758 7.747 -16.920 1.00 92.12 80 PRO A C 1
ATOM 628 O O . PRO A 1 80 ? 0.727 8.433 -16.872 1.00 92.12 80 PRO A O 1
AT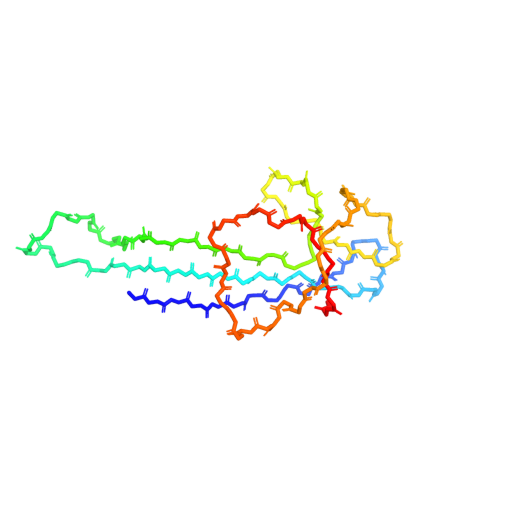OM 631 N N . PRO A 1 81 ? 2.651 7.728 -15.915 1.00 92.38 81 PRO A N 1
ATOM 632 C CA . PRO A 1 81 ? 2.480 8.532 -14.715 1.00 92.38 81 PRO A CA 1
ATOM 633 C C . PRO A 1 81 ? 2.507 10.025 -15.065 1.00 92.38 81 PRO A C 1
ATOM 635 O O . PRO A 1 81 ? 3.275 10.476 -15.916 1.00 92.38 81 PRO A O 1
ATOM 638 N N . ARG A 1 82 ? 1.641 10.794 -14.406 1.00 92.75 82 ARG A N 1
ATOM 639 C CA . ARG A 1 82 ? 1.469 12.247 -14.590 1.00 92.75 82 ARG A CA 1
ATOM 640 C C . ARG A 1 82 ? 1.667 13.042 -13.297 1.00 92.75 82 ARG A C 1
ATOM 642 O O . ARG A 1 82 ? 1.788 14.261 -13.364 1.00 92.75 82 ARG A O 1
ATOM 649 N N . GLY A 1 83 ? 1.664 12.368 -12.151 1.00 90.69 83 GLY A N 1
ATOM 650 C CA . GLY A 1 83 ? 1.873 12.955 -10.833 1.00 90.69 83 GLY A CA 1
ATOM 651 C C . GLY A 1 83 ? 3.340 13.081 -10.423 1.00 90.69 83 GLY A C 1
ATOM 652 O O . GLY A 1 83 ? 4.242 12.735 -11.196 1.00 90.69 83 GLY A O 1
ATOM 653 N N . PRO A 1 84 ? 3.586 13.567 -9.194 1.00 90.69 84 PRO A N 1
ATOM 654 C CA . PRO A 1 84 ? 4.927 13.721 -8.649 1.00 90.69 84 PRO A CA 1
ATOM 655 C C . PRO A 1 84 ? 5.640 12.375 -8.461 1.00 90.69 84 PRO A C 1
ATOM 657 O O . PRO A 1 84 ? 5.038 11.300 -8.498 1.00 90.69 84 PRO A O 1
ATOM 660 N N . THR A 1 85 ? 6.953 12.441 -8.241 1.00 93.19 85 THR A N 1
ATOM 661 C CA . THR A 1 85 ? 7.719 11.277 -7.793 1.00 93.19 85 THR A CA 1
ATOM 662 C C . THR A 1 85 ? 7.618 11.142 -6.274 1.00 93.19 85 THR A C 1
ATOM 664 O O . THR A 1 85 ? 8.028 12.063 -5.569 1.00 93.19 85 THR A O 1
ATOM 667 N N . THR A 1 86 ? 7.157 9.998 -5.769 1.00 91.94 86 THR A N 1
ATOM 668 C CA . THR A 1 86 ? 7.004 9.723 -4.330 1.00 91.94 86 T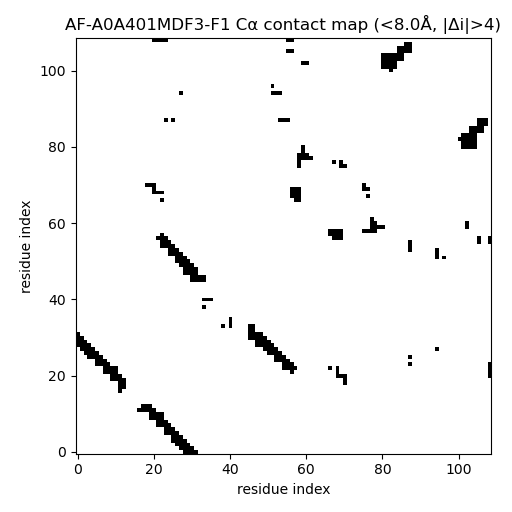HR A CA 1
ATOM 669 C C . THR A 1 86 ? 7.984 8.645 -3.838 1.00 91.94 86 THR A C 1
ATOM 671 O O . THR A 1 86 ? 8.459 7.788 -4.596 1.00 91.94 86 THR A O 1
ATOM 674 N N . ASP A 1 87 ? 8.369 8.709 -2.560 1.00 93.38 87 ASP A N 1
ATOM 675 C CA . ASP A 1 87 ? 9.069 7.617 -1.869 1.00 93.38 87 ASP A CA 1
ATOM 676 C C . ASP A 1 87 ? 8.021 6.789 -1.111 1.00 93.38 87 ASP A C 1
ATOM 678 O O . ASP A 1 87 ? 7.440 7.298 -0.154 1.00 93.38 87 ASP A O 1
ATOM 682 N N . PRO A 1 88 ? 7.786 5.516 -1.485 1.00 93.31 88 PRO A N 1
ATOM 683 C CA . PRO A 1 88 ? 6.720 4.708 -0.892 1.00 93.31 88 PRO A CA 1
ATOM 684 C C . PRO A 1 88 ? 7.016 4.304 0.566 1.00 93.31 88 PRO A C 1
ATOM 686 O O . PRO A 1 88 ? 6.198 3.647 1.216 1.00 93.31 88 PRO A O 1
ATOM 689 N N . TYR A 1 89 ? 8.199 4.653 1.083 1.00 93.56 89 TYR A N 1
ATOM 690 C CA . TYR A 1 89 ? 8.606 4.449 2.470 1.00 93.56 89 TYR A CA 1
ATOM 691 C C . TYR A 1 89 ? 8.629 5.744 3.288 1.00 93.56 89 TYR A C 1
ATOM 693 O O . TYR A 1 89 ? 8.930 5.682 4.483 1.00 93.56 89 TYR A O 1
ATOM 701 N N . ASP A 1 90 ? 8.322 6.897 2.689 1.00 92.62 90 ASP A N 1
ATOM 702 C CA . ASP A 1 90 ? 8.191 8.138 3.444 1.00 92.62 90 ASP A CA 1
ATOM 703 C C . ASP A 1 90 ? 6.937 8.078 4.328 1.00 92.62 90 ASP A C 1
ATOM 705 O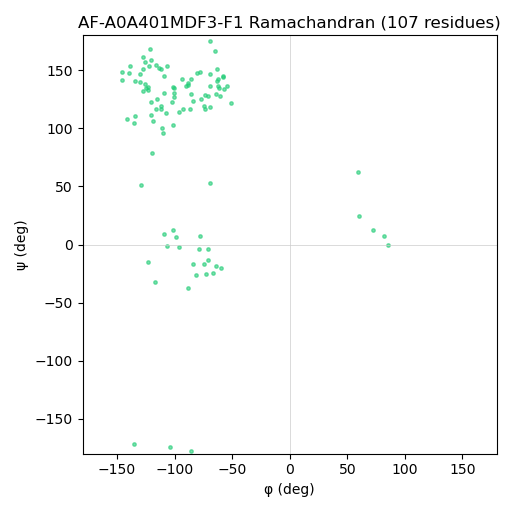 O . ASP A 1 90 ? 5.809 7.915 3.867 1.00 92.62 90 ASP A O 1
ATOM 709 N N . ARG A 1 91 ? 7.152 8.167 5.642 1.00 90.75 91 ARG A N 1
ATOM 710 C CA . ARG A 1 91 ? 6.095 8.155 6.663 1.00 90.75 91 ARG A CA 1
ATOM 711 C C . ARG A 1 91 ? 5.912 9.516 7.325 1.00 90.75 91 ARG A C 1
ATOM 713 O O . ARG A 1 91 ? 5.226 9.604 8.339 1.00 90.75 91 ARG A O 1
ATOM 720 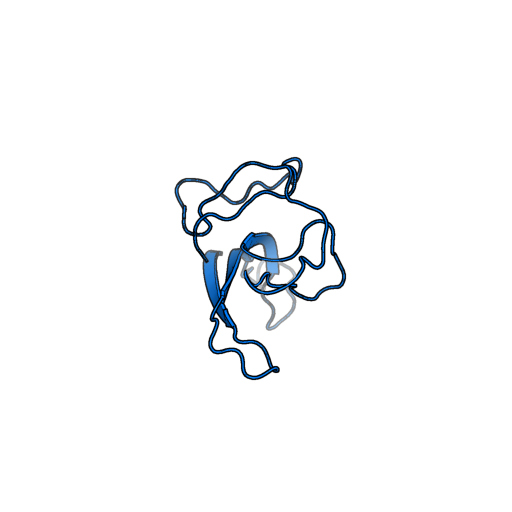N N . SER A 1 92 ? 6.558 10.559 6.806 1.00 91.31 92 SER A N 1
ATOM 721 C CA . SER A 1 92 ? 6.460 11.912 7.356 1.00 91.31 92 SER A CA 1
ATOM 722 C C . SER A 1 92 ? 5.057 12.503 7.206 1.00 91.31 92 SER A C 1
ATOM 724 O O . SER A 1 92 ? 4.681 13.355 8.010 1.00 91.31 92 SER A O 1
ATOM 726 N N . GLN A 1 93 ? 4.282 12.016 6.232 1.00 86.75 93 GLN A N 1
ATOM 727 C CA . GLN A 1 93 ? 2.886 12.376 5.997 1.00 86.75 93 GLN A CA 1
ATOM 728 C C . GLN A 1 93 ? 1.958 11.147 6.089 1.00 86.75 93 GLN A C 1
ATOM 730 O O . GLN A 1 93 ? 2.378 9.983 5.973 1.00 86.75 93 GLN A O 1
ATOM 735 N N . GLY A 1 94 ? 0.675 11.417 6.337 1.00 87.56 94 GLY A N 1
ATOM 736 C CA . GLY A 1 94 ? -0.390 10.416 6.244 1.00 87.56 94 GLY A CA 1
ATOM 737 C C . GLY A 1 94 ? -0.653 9.994 4.797 1.00 87.56 94 GLY A C 1
ATOM 738 O O . GLY A 1 94 ? -0.072 10.551 3.873 1.00 87.56 94 GLY A O 1
ATOM 739 N N . ILE A 1 95 ? -1.533 9.009 4.610 1.00 87.75 95 ILE A N 1
ATOM 740 C CA . ILE A 1 95 ? -2.123 8.752 3.291 1.00 87.75 95 ILE A CA 1
ATOM 741 C C . ILE A 1 95 ? -3.195 9.825 3.083 1.00 87.75 95 ILE A C 1
ATOM 743 O O . ILE A 1 95 ? -4.056 9.996 3.953 1.00 87.75 95 ILE A O 1
ATOM 747 N N . GLU A 1 96 ? -3.112 10.572 1.986 1.00 73.25 96 GLU A N 1
ATOM 748 C CA . GLU A 1 96 ? -4.120 11.577 1.645 1.00 73.25 96 GLU A CA 1
ATOM 749 C C . GLU A 1 96 ? -5.471 10.887 1.384 1.00 73.25 96 GLU A C 1
ATOM 751 O O . GLU A 1 96 ? -5.541 9.893 0.663 1.00 73.25 96 GLU A O 1
ATOM 756 N N . GLU A 1 97 ? -6.542 11.372 2.027 1.00 62.00 97 GLU A N 1
ATOM 757 C CA . GLU A 1 97 ? -7.897 10.796 1.899 1.00 62.00 97 GLU A CA 1
ATOM 758 C C . GLU A 1 97 ? -8.530 11.100 0.533 1.00 62.00 97 GLU A C 1
ATOM 760 O O . GLU A 1 97 ? -9.372 10.337 0.056 1.00 62.00 97 GLU A O 1
ATOM 765 N N . ASP A 1 98 ? -8.094 12.184 -0.110 1.00 53.88 98 ASP A N 1
ATOM 766 C CA . ASP A 1 98 ? -8.669 12.707 -1.341 1.00 53.88 98 ASP A CA 1
ATOM 767 C C . ASP A 1 98 ? -7.682 12.503 -2.494 1.00 53.88 98 ASP A C 1
ATOM 769 O O . ASP A 1 98 ? -6.717 13.243 -2.664 1.00 53.88 98 ASP A O 1
ATOM 773 N N . GLY A 1 99 ? -7.923 11.455 -3.286 1.00 52.78 99 GLY A N 1
ATOM 774 C CA . GLY A 1 99 ? -7.132 11.064 -4.458 1.00 52.78 99 GLY A CA 1
ATOM 775 C C . GLY A 1 99 ? -7.236 12.029 -5.644 1.00 52.78 99 GLY A C 1
ATOM 776 O O . GLY A 1 99 ? -7.569 11.610 -6.752 1.00 52.78 99 GLY A O 1
ATOM 777 N N . GLU A 1 100 ? -6.985 13.318 -5.421 1.00 53.00 100 GLU A N 1
ATOM 778 C CA . GLU A 1 100 ? -6.896 14.330 -6.477 1.00 53.00 100 GLU A CA 1
ATOM 779 C C . GLU A 1 100 ? -5.506 14.383 -7.127 1.00 53.00 100 GLU A C 1
ATOM 781 O O . GLU A 1 100 ? -5.365 14.904 -8.238 1.00 53.00 100 GLU A O 1
ATOM 786 N N . GLU A 1 101 ? -4.476 13.816 -6.491 1.00 63.72 101 GLU A N 1
ATOM 787 C CA . GLU A 1 101 ? -3.167 13.717 -7.125 1.00 63.72 101 GLU A CA 1
ATOM 788 C C . GLU A 1 101 ? -3.184 12.693 -8.265 1.00 63.72 101 GLU A C 1
ATOM 790 O O . GLU A 1 101 ? -3.590 11.536 -8.129 1.00 63.72 101 GLU A O 1
ATOM 795 N N . ALA A 1 102 ? -2.727 13.136 -9.437 1.00 78.38 102 ALA A N 1
ATOM 796 C CA . ALA A 1 102 ? -2.552 12.258 -10.580 1.00 78.38 102 ALA A CA 1
ATOM 797 C C . ALA A 1 102 ? -1.585 11.116 -10.225 1.00 78.38 102 ALA A C 1
ATOM 799 O O . ALA A 1 102 ? -0.601 11.330 -9.523 1.00 78.38 102 ALA A O 1
ATOM 800 N N . CYS A 1 103 ? -1.817 9.920 -10.771 1.00 89.06 103 CYS A N 1
ATOM 801 C CA . CYS A 1 103 ? -0.917 8.781 -10.583 1.00 89.06 103 CYS A CA 1
ATOM 802 C C . CYS A 1 103 ? 0.538 9.160 -10.912 1.00 89.06 103 CYS A C 1
ATOM 804 O O . CYS A 1 103 ? 0.821 9.640 -12.015 1.00 89.06 103 CYS A O 1
ATOM 806 N N . GLY A 1 104 ? 1.436 8.996 -9.941 1.00 91.62 104 GLY A N 1
ATOM 807 C CA . GLY A 1 104 ? 2.812 9.486 -9.980 1.00 91.62 104 GLY A CA 1
ATOM 808 C C . GLY A 1 104 ? 3.864 8.418 -10.263 1.00 91.62 104 GLY A C 1
ATOM 809 O O . GLY A 1 104 ? 3.565 7.262 -10.553 1.00 91.62 104 GLY A O 1
ATOM 810 N N . THR A 1 105 ? 5.127 8.829 -10.185 1.00 93.50 105 THR A N 1
ATOM 811 C CA . THR A 1 105 ? 6.276 7.918 -10.293 1.00 93.50 105 THR A CA 1
ATOM 812 C C . THR A 1 105 ? 6.708 7.476 -8.901 1.00 93.50 105 THR A C 1
ATOM 814 O O . THR A 1 105 ? 6.731 8.274 -7.974 1.00 93.50 105 THR A O 1
ATOM 817 N N . VAL A 1 106 ? 7.126 6.225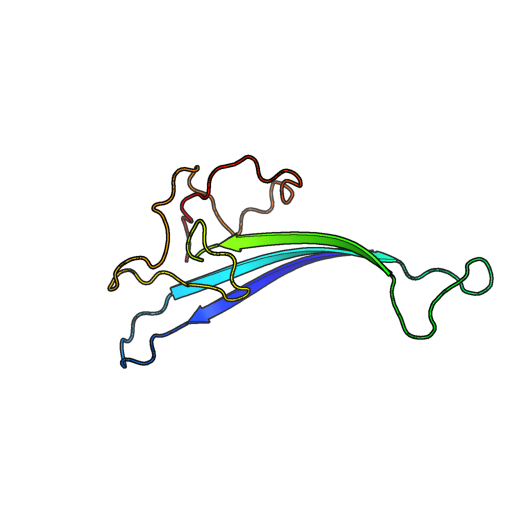 -8.737 1.00 93.94 106 VAL A N 1
ATOM 818 C CA . VAL A 1 106 ? 7.692 5.750 -7.471 1.00 93.94 106 VAL A CA 1
ATOM 819 C C . VAL A 1 106 ? 9.220 5.710 -7.573 1.00 93.94 106 VAL A C 1
ATOM 821 O O . VAL A 1 106 ? 9.777 5.207 -8.545 1.00 93.94 106 VAL A O 1
ATOM 824 N N . SER A 1 107 ? 9.925 6.280 -6.597 1.00 91.31 107 SER A N 1
ATOM 825 C CA . SER A 1 107 ? 11.390 6.425 -6.662 1.00 91.31 107 SER A CA 1
ATOM 826 C C . SER A 1 107 ? 12.173 5.165 -6.274 1.00 91.31 107 SER A C 1
ATOM 828 O O . SER A 1 107 ? 13.321 5.009 -6.695 1.00 91.31 107 SER A O 1
ATOM 830 N N . ARG A 1 108 ? 11.594 4.287 -5.439 1.00 84.00 108 ARG A N 1
ATOM 831 C CA . ARG A 1 108 ? 12.279 3.139 -4.818 1.00 84.00 108 ARG A CA 1
ATOM 832 C C . ARG A 1 108 ? 11.424 1.876 -4.883 1.00 84.00 108 ARG A C 1
ATOM 834 O O . ARG A 1 108 ? 10.491 1.719 -4.095 1.00 84.00 108 ARG A O 1
ATOM 841 N N . VAL A 1 109 ? 11.790 0.973 -5.795 1.00 84.88 109 VAL A N 1
ATOM 842 C CA . VAL A 1 109 ? 11.171 -0.350 -6.009 1.00 84.88 109 VAL A CA 1
ATOM 843 C C . VAL A 1 109 ? 12.205 -1.459 -6.027 1.00 84.88 109 VAL A C 1
ATOM 845 O O . VAL A 1 109 ? 13.403 -1.190 -6.251 1.00 84.88 109 VAL A O 1
#

Sequence (109 aa):
MHADYTFVYPLVRTNGSPEVTRTIVRRVLEVELSDPAKYQVAPGKITVLRYDQEIGNSACDVYEGYLHPDFSTTEPTGAPPRGPTTDPYDRSQGIEEDGEEACGTVSRV

Mean predicted aligned error: 4.67 Å

pLDDT: mean 91.12, std 8.37, range [52.78, 97.75]

Secondary structure (DSSP, 8-state):
-EEEEEEEEEEE-TTS---EEEEEEEEEEEEE---TTTS---TT--EEEEEEEEEESS-BT--SSS-----TTS--SSBPP-S-EE-TT--SS---SS--SPP-EES--

Solvent-accessible surface area (backbone atoms only — not comparable to full-atom values): 7056 Å² total; per-residue (Å²): 89,81,47,78,50,71,49,77,44,80,43,64,54,92,86,72,52,87,61,73,37,36,34,36,41,38,35,40,37,33,36,46,83,80,56,69,94,80,43,96,70,62,89,98,60,70,46,74,79,43,82,49,74,48,74,34,46,46,39,31,100,60,87,81,88,65,85,45,66,66,49,98,89,55,82,74,90,40,55,81,64,75,30,64,77,41,58,82,80,65,70,92,59,78,84,75,90,70,83,77,70,52,53,44,42,65,75,70,99

Radius of gyration: 17.6 Å; Cα contacts (8 Å, |Δi|>4): 183; chains: 1; bounding box: 41×31×49 Å

Nearest PDB structures (foldseek):
  6yfn-assembly1_AA  TM=4.410E-01  e=9.385E+00  Leviviridae sp.
  8tw2-assembly1_HQ  TM=3.886E-01  e=9.917E+00  Acinetobacter phage AP205

Foldseek 3Di:
DKDWDKDWDWDDDPVPDPFIDIKIKIKIWDKDDDDVVVDPDDPPDIHTPDIDMDIAAAAFPDDPPDGHGDTPPDDGPHDDFDFEEDASPDPVDDRDPDPPTTGHHYDGD